Protein AF-A0A0N0RU29-F1 (afdb_monomer_lite)

pLDDT: mean 89.54, std 8.68, range [54.03, 97.94]

Foldseek 3Di:
DVVVVLVVLLVVLPDDDPPFPCPVVLVVLVVVLVVDDDDCVVPVPVNDDDGDDTPSPVSNVVSVVVVVVVVVCVVVVVVVVVVVVVVVVVVVVVVD

Radius of gyration: 24.61 Å; chains: 1; bounding box: 63×25×65 Å

Structure (mmCIF, N/CA/C/O backbone):
data_AF-A0A0N0RU29-F1
#
_entry.id   AF-A0A0N0RU29-F1
#
loop_
_atom_site.group_PDB
_atom_site.id
_atom_site.type_symbol
_atom_site.label_atom_id
_atom_site.label_alt_id
_atom_site.label_comp_id
_atom_site.label_asym_id
_atom_site.label_entity_id
_atom_site.label_seq_id
_atom_site.pdbx_PDB_ins_code
_atom_site.Cartn_x
_atom_site.Cartn_y
_atom_site.Cartn_z
_atom_site.occupancy
_atom_site.B_iso_or_equiv
_atom_site.auth_seq_id
_atom_site.auth_comp_id
_atom_site.auth_asym_id
_atom_site.auth_atom_id
_atom_site.pdbx_PDB_model_num
ATOM 1 N N . MET A 1 1 ? -21.215 -5.460 3.083 1.00 78.31 1 MET A N 1
ATOM 2 C CA . MET A 1 1 ? -21.096 -4.314 2.154 1.00 78.31 1 MET A CA 1
ATOM 3 C C . MET A 1 1 ? -19.670 -3.751 2.054 1.00 78.31 1 MET A C 1
ATOM 5 O O . MET A 1 1 ? -19.030 -4.038 1.058 1.00 78.31 1 MET A O 1
ATOM 9 N N . ARG A 1 2 ? -19.104 -3.002 3.028 1.00 90.31 2 ARG A N 1
ATOM 10 C CA . ARG A 1 2 ? -17.727 -2.441 2.882 1.00 90.31 2 ARG A CA 1
ATOM 11 C C . ARG A 1 2 ? -16.619 -3.503 2.931 1.00 90.31 2 ARG A C 1
ATOM 13 O O . ARG A 1 2 ? -15.765 -3.533 2.054 1.00 90.31 2 ARG A O 1
ATOM 20 N N . THR A 1 3 ? -16.651 -4.392 3.921 1.00 92.69 3 THR A N 1
ATOM 21 C CA . THR A 1 3 ? -15.625 -5.433 4.111 1.00 92.69 3 THR A CA 1
ATOM 22 C C . THR A 1 3 ? -15.530 -6.387 2.913 1.00 92.69 3 THR A C 1
ATOM 24 O O . THR A 1 3 ? -14.439 -6.787 2.524 1.00 92.69 3 THR A O 1
ATOM 27 N N . GLU A 1 4 ? -16.658 -6.709 2.272 1.00 94.88 4 GLU A N 1
ATOM 28 C CA . GLU A 1 4 ? -16.693 -7.538 1.056 1.00 94.88 4 GLU A CA 1
ATOM 29 C C . GLU A 1 4 ? -15.973 -6.863 -0.113 1.00 94.88 4 GLU A C 1
ATOM 31 O O . GLU A 1 4 ? -15.180 -7.510 -0.791 1.00 94.88 4 GLU A O 1
ATOM 36 N N . VAL A 1 5 ? -16.176 -5.554 -0.302 1.00 95.56 5 VAL A N 1
ATOM 37 C CA . VAL A 1 5 ? -15.465 -4.773 -1.324 1.00 95.56 5 VAL A CA 1
ATOM 38 C C . VAL A 1 5 ? -13.962 -4.752 -1.040 1.00 95.56 5 VAL A C 1
ATOM 40 O O . VAL A 1 5 ? -13.173 -5.003 -1.944 1.00 95.56 5 VAL A O 1
ATOM 43 N N . LEU A 1 6 ? -13.543 -4.537 0.213 1.00 95.12 6 LEU A N 1
ATOM 44 C CA . LEU A 1 6 ? -12.119 -4.562 0.585 1.00 95.12 6 LEU A CA 1
ATOM 45 C C . LEU A 1 6 ? -11.479 -5.951 0.437 1.00 95.12 6 LEU A C 1
ATOM 47 O O . LEU A 1 6 ? -10.269 -6.068 0.217 1.00 95.12 6 LEU A O 1
ATOM 51 N N . ASN A 1 7 ? -12.270 -7.014 0.562 1.00 95.00 7 ASN A N 1
ATOM 52 C CA . ASN A 1 7 ? -11.820 -8.375 0.296 1.00 95.00 7 ASN A CA 1
ATOM 53 C C . ASN A 1 7 ? -11.674 -8.626 -1.202 1.00 95.00 7 ASN A C 1
ATOM 55 O O . ASN A 1 7 ? -10.612 -9.074 -1.627 1.00 95.00 7 ASN A O 1
ATOM 59 N N . TYR A 1 8 ? -12.682 -8.270 -1.997 1.00 95.88 8 TYR A N 1
ATOM 60 C CA . TYR A 1 8 ? -12.631 -8.382 -3.451 1.00 95.88 8 TYR A CA 1
ATOM 61 C C . TYR A 1 8 ? -11.457 -7.589 -4.040 1.00 95.88 8 TYR A C 1
ATOM 63 O O . TYR A 1 8 ? -10.603 -8.155 -4.718 1.00 95.88 8 TYR A O 1
ATOM 71 N N . CYS A 1 9 ? -11.350 -6.302 -3.707 1.00 96.00 9 CYS A N 1
ATOM 72 C CA . CYS A 1 9 ? -10.254 -5.452 -4.164 1.00 96.00 9 CYS A CA 1
ATOM 73 C C . CYS A 1 9 ? -8.889 -5.957 -3.673 1.00 96.00 9 CYS A C 1
ATOM 75 O O . CYS A 1 9 ? -7.904 -5.839 -4.394 1.00 96.00 9 CYS A O 1
ATOM 77 N N . GLY A 1 10 ? -8.823 -6.563 -2.481 1.00 95.81 10 GLY A N 1
ATOM 78 C CA . GLY A 1 10 ? -7.609 -7.206 -1.976 1.00 95.81 10 GLY A CA 1
ATOM 79 C C . GLY A 1 10 ? -7.161 -8.398 -2.825 1.00 95.81 10 GLY A C 1
ATOM 80 O O . GLY A 1 10 ? -5.973 -8.528 -3.098 1.00 95.81 10 GLY A O 1
ATOM 81 N N . LEU A 1 11 ? -8.100 -9.231 -3.283 1.00 95.62 11 LEU A N 1
ATOM 82 C CA . LEU A 1 11 ? -7.804 -10.341 -4.194 1.00 95.62 11 LEU A CA 1
ATOM 83 C C . LEU A 1 11 ? -7.328 -9.821 -5.555 1.00 95.62 11 LEU A C 1
ATOM 85 O O . LEU A 1 11 ? -6.285 -10.250 -6.045 1.00 95.62 11 LEU A O 1
ATOM 89 N N . VAL A 1 12 ? -8.037 -8.840 -6.123 1.00 95.75 12 VAL A N 1
ATOM 90 C CA . VAL A 1 12 ? -7.667 -8.215 -7.405 1.00 95.75 12 VAL A CA 1
ATOM 91 C C . VAL A 1 12 ? -6.268 -7.602 -7.338 1.00 95.75 12 VAL A C 1
ATOM 93 O O . VAL A 1 12 ? -5.475 -7.786 -8.254 1.00 95.75 12 VAL A O 1
ATOM 96 N N . ALA A 1 13 ? -5.923 -6.944 -6.231 1.00 95.38 13 ALA A N 1
ATOM 97 C CA . ALA A 1 13 ? -4.612 -6.328 -6.037 1.00 95.38 13 ALA A CA 1
ATOM 98 C C . ALA A 1 13 ? -3.435 -7.324 -6.054 1.00 95.38 13 ALA A C 1
ATOM 100 O O . ALA A 1 13 ? -2.295 -6.918 -6.265 1.00 95.38 13 ALA A O 1
ATOM 101 N N . THR A 1 14 ? -3.692 -8.616 -5.824 1.00 93.75 14 THR A N 1
ATOM 102 C CA . THR A 1 14 ? -2.667 -9.673 -5.895 1.00 93.75 14 THR A CA 1
ATOM 103 C C . THR A 1 14 ? -2.553 -10.340 -7.266 1.00 93.75 14 THR A C 1
ATOM 105 O O . THR A 1 14 ? -1.619 -11.108 -7.490 1.00 93.75 14 THR A O 1
ATOM 108 N N . SER A 1 15 ? -3.472 -10.045 -8.188 1.00 93.06 15 SER A N 1
ATOM 109 C CA . SER A 1 15 ? -3.441 -10.561 -9.556 1.00 93.06 15 SER A CA 1
ATOM 110 C C . SER A 1 15 ? -2.569 -9.673 -10.452 1.00 93.06 15 SER A C 1
ATOM 112 O O . SER A 1 15 ? -2.586 -8.452 -10.288 1.00 93.06 15 SER A O 1
ATOM 114 N N . PRO A 1 16 ? -1.829 -10.233 -11.426 1.00 88.44 16 PRO A N 1
ATOM 115 C CA . PRO A 1 16 ? -1.242 -9.433 -12.498 1.00 88.44 16 PRO A CA 1
ATOM 116 C C . PRO A 1 16 ? -2.346 -8.739 -13.315 1.00 88.44 16 PRO A C 1
ATOM 118 O O . PRO A 1 16 ? -3.402 -9.331 -13.548 1.00 88.44 16 PRO A O 1
ATOM 121 N N . ASP A 1 17 ? -2.092 -7.497 -13.737 1.00 92.31 17 ASP A N 1
ATOM 122 C CA . ASP A 1 17 ? -2.968 -6.707 -14.615 1.00 92.31 17 ASP A CA 1
ATOM 123 C C . ASP A 1 17 ? -2.400 -6.742 -16.046 1.00 92.31 17 ASP A C 1
ATOM 125 O O . ASP A 1 17 ? -1.407 -6.059 -16.313 1.00 92.31 17 ASP A O 1
ATOM 129 N N . PRO A 1 18 ? -2.947 -7.580 -16.947 1.00 91.25 18 PRO A N 1
ATOM 130 C CA . PRO A 1 18 ? -2.446 -7.700 -18.316 1.00 91.25 18 PRO A CA 1
ATOM 131 C C . PRO A 1 18 ? -2.739 -6.458 -19.167 1.00 91.25 18 PRO A C 1
ATOM 133 O O . PRO A 1 18 ? -2.036 -6.222 -20.147 1.00 91.25 18 PRO A O 1
ATOM 136 N N . ASP A 1 19 ? -3.737 -5.661 -18.779 1.00 92.69 19 ASP A N 1
ATOM 137 C CA . ASP A 1 19 ? -4.213 -4.496 -19.524 1.00 92.69 19 ASP A CA 1
ATOM 138 C C . ASP A 1 19 ? -3.671 -3.182 -18.936 1.00 92.69 19 ASP A C 1
ATOM 140 O O . ASP A 1 19 ? -4.199 -2.104 -19.219 1.00 92.69 19 ASP A O 1
ATOM 144 N N . ASP A 1 20 ? -2.625 -3.247 -18.103 1.00 92.56 20 ASP A N 1
ATOM 145 C CA . ASP A 1 20 ? -1.997 -2.067 -17.509 1.00 92.56 20 ASP A CA 1
ATOM 146 C C . ASP A 1 20 ? -1.331 -1.206 -18.604 1.00 92.56 20 ASP A C 1
ATOM 148 O O . ASP A 1 20 ? -0.277 -1.582 -19.134 1.00 92.56 20 ASP A O 1
ATOM 152 N N . PRO A 1 21 ? -1.885 -0.019 -18.93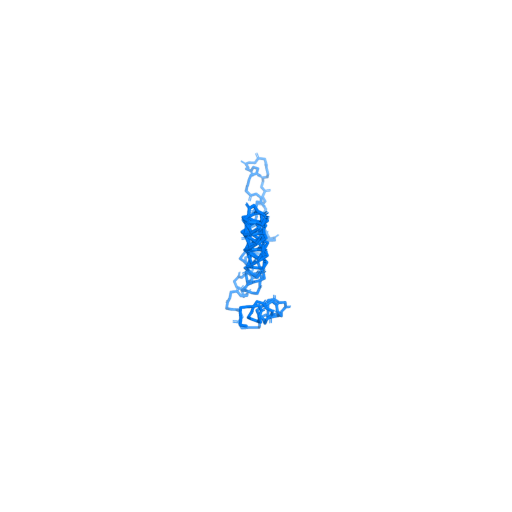2 1.00 92.31 21 PRO A N 1
ATOM 153 C CA . PRO A 1 21 ? -1.363 0.817 -20.010 1.00 92.31 21 PRO A CA 1
ATOM 154 C C . PRO A 1 21 ? 0.033 1.368 -19.695 1.00 92.31 21 PRO A C 1
ATOM 156 O O . PRO A 1 21 ? 0.780 1.739 -20.601 1.00 92.31 21 PRO A O 1
ATOM 159 N N . GLU A 1 22 ? 0.406 1.421 -18.416 1.00 92.69 22 GLU A N 1
ATOM 160 C CA . GLU A 1 22 ? 1.699 1.932 -17.976 1.00 92.69 22 GLU A CA 1
ATOM 161 C C . GLU A 1 22 ? 2.774 0.845 -17.908 1.00 92.69 22 GLU A C 1
ATOM 163 O O . GLU A 1 22 ? 3.942 1.169 -17.682 1.00 92.69 22 GLU A O 1
ATOM 168 N N . ALA A 1 23 ? 2.432 -0.427 -18.152 1.00 92.25 23 ALA A N 1
ATOM 169 C CA . ALA A 1 23 ? 3.376 -1.539 -18.068 1.00 92.25 23 ALA A CA 1
ATOM 170 C C . ALA A 1 23 ? 4.604 -1.332 -18.967 1.00 92.25 23 ALA A C 1
ATOM 172 O O . ALA A 1 23 ? 5.738 -1.427 -18.497 1.00 92.25 23 ALA A O 1
ATOM 173 N N . ALA A 1 24 ? 4.389 -0.971 -20.235 1.00 92.69 24 ALA A N 1
ATOM 174 C CA . ALA A 1 24 ? 5.478 -0.736 -21.182 1.00 92.69 24 ALA A CA 1
ATOM 175 C C . ALA A 1 24 ? 6.358 0.456 -20.771 1.00 92.69 24 ALA A C 1
ATOM 177 O O . ALA A 1 24 ? 7.584 0.382 -20.834 1.00 92.69 24 ALA A O 1
ATOM 178 N N . VAL A 1 25 ? 5.744 1.552 -20.314 1.00 93.88 25 VAL A N 1
ATOM 179 C CA . VAL A 1 25 ? 6.483 2.752 -19.895 1.00 93.88 25 VAL A CA 1
ATOM 180 C C . VAL A 1 25 ? 7.329 2.462 -18.659 1.00 93.88 25 VAL A C 1
ATOM 182 O O . VAL A 1 25 ? 8.496 2.840 -18.613 1.00 93.88 25 VAL A O 1
ATOM 185 N N . ARG A 1 26 ? 6.772 1.732 -17.693 1.00 93.38 26 ARG A N 1
ATOM 186 C CA . ARG A 1 26 ? 7.462 1.313 -16.473 1.00 93.38 26 ARG A CA 1
ATOM 187 C C . ARG A 1 26 ? 8.670 0.427 -16.768 1.00 93.38 26 ARG A C 1
ATOM 189 O O . ARG A 1 26 ? 9.716 0.607 -16.152 1.00 93.38 26 ARG A O 1
ATOM 196 N N . GLU A 1 27 ? 8.556 -0.512 -17.706 1.00 92.12 27 GLU A N 1
ATOM 197 C CA . GLU A 1 27 ? 9.697 -1.342 -18.116 1.00 92.12 27 GLU A CA 1
ATOM 198 C C . GLU A 1 27 ? 10.796 -0.515 -18.798 1.00 92.12 27 GLU A C 1
ATOM 200 O O . GLU A 1 27 ? 11.973 -0.681 -18.478 1.00 92.12 27 GLU A O 1
ATOM 205 N N . LEU A 1 28 ? 10.429 0.452 -19.646 1.00 93.62 28 LEU A N 1
ATOM 206 C CA . LEU A 1 28 ? 11.395 1.383 -20.242 1.00 93.62 28 LEU A CA 1
ATOM 207 C C . LEU A 1 28 ? 12.087 2.265 -19.191 1.00 93.62 28 LEU A C 1
ATOM 209 O O . LEU A 1 28 ? 13.282 2.533 -19.303 1.00 93.62 28 LEU A O 1
ATOM 213 N N . GLU A 1 29 ? 11.362 2.731 -18.173 1.00 93.38 29 GLU A N 1
ATOM 214 C CA . GLU A 1 29 ? 11.938 3.488 -17.056 1.00 93.38 29 GLU A CA 1
ATOM 215 C C . GLU A 1 29 ? 12.939 2.635 -16.266 1.00 93.38 29 GLU A C 1
ATOM 217 O O . GLU A 1 29 ? 14.055 3.090 -16.014 1.00 93.38 29 GLU A O 1
ATOM 222 N N . LYS A 1 30 ? 12.586 1.382 -15.942 1.00 91.56 30 LYS A N 1
ATOM 223 C CA . LYS A 1 30 ? 13.490 0.430 -15.273 1.00 91.56 30 LYS A CA 1
ATOM 224 C C . LYS A 1 30 ? 14.739 0.139 -16.101 1.00 91.56 30 LYS A C 1
ATOM 226 O O . LYS A 1 30 ? 15.829 0.016 -15.552 1.00 91.56 30 LYS A O 1
ATOM 231 N N . GLU A 1 31 ? 14.594 0.006 -17.416 1.00 93.00 31 GLU A N 1
ATOM 232 C CA . GLU A 1 31 ? 15.722 -0.226 -18.315 1.00 93.00 31 GLU A CA 1
ATOM 233 C C . GLU A 1 31 ? 16.649 0.989 -18.411 1.00 93.00 31 GLU A C 1
ATOM 235 O O . GLU A 1 31 ? 17.871 0.838 -18.358 1.00 93.00 31 GLU A O 1
ATOM 240 N N . LYS A 1 32 ? 16.085 2.197 -18.497 1.00 90.94 32 LYS A N 1
ATOM 241 C CA . LYS A 1 32 ? 16.866 3.439 -18.467 1.00 90.94 32 LYS A CA 1
ATOM 242 C C . LYS A 1 32 ? 17.638 3.590 -17.165 1.00 90.94 32 LYS A C 1
ATOM 244 O O . LYS A 1 32 ? 18.809 3.955 -17.213 1.00 90.94 32 LYS A O 1
ATOM 249 N N . ASP A 1 33 ? 17.005 3.299 -16.032 1.00 88.62 33 ASP A N 1
ATOM 250 C CA . ASP A 1 33 ? 17.668 3.372 -14.733 1.00 88.62 33 ASP A CA 1
ATOM 251 C C . ASP A 1 33 ? 18.752 2.300 -14.571 1.00 88.62 33 ASP A C 1
ATOM 253 O O . ASP A 1 33 ? 19.851 2.603 -14.124 1.00 88.62 33 ASP A O 1
ATOM 257 N N . ARG A 1 34 ? 18.522 1.074 -15.058 1.00 87.81 34 ARG A N 1
ATOM 258 C CA . ARG A 1 34 ? 19.549 0.017 -15.085 1.00 87.81 34 ARG A CA 1
ATOM 259 C C . ARG A 1 34 ? 20.816 0.436 -15.839 1.00 87.81 34 ARG A C 1
ATOM 261 O O . ARG A 1 34 ? 21.909 0.015 -15.473 1.00 87.81 34 ARG A O 1
ATOM 268 N N . ASN A 1 35 ? 20.673 1.248 -16.885 1.00 88.12 35 ASN A N 1
ATOM 269 C CA . ASN A 1 35 ? 21.792 1.751 -17.687 1.00 88.12 35 ASN A CA 1
ATOM 270 C C . ASN A 1 35 ? 22.364 3.079 -17.159 1.00 88.12 35 ASN A C 1
ATOM 272 O O . ASN A 1 35 ? 23.296 3.633 -17.748 1.00 88.12 35 ASN A O 1
ATOM 276 N N . ARG A 1 36 ? 21.796 3.627 -16.082 1.00 84.44 36 ARG A N 1
ATOM 277 C CA . ARG A 1 36 ? 22.178 4.918 -15.526 1.00 84.44 36 ARG A CA 1
ATOM 278 C C . ARG A 1 36 ? 23.449 4.780 -14.695 1.00 84.44 36 ARG A C 1
ATOM 280 O O . ARG A 1 36 ? 23.517 3.992 -1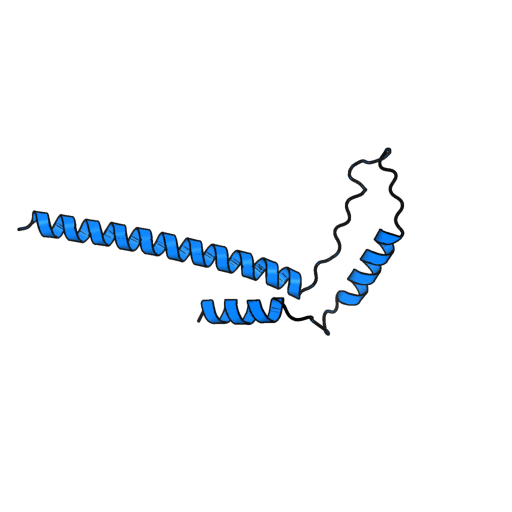3.760 1.00 84.44 36 ARG A O 1
ATOM 287 N N . ILE A 1 37 ? 24.442 5.609 -15.002 1.00 82.50 37 ILE A N 1
ATOM 288 C CA . ILE A 1 37 ? 25.661 5.738 -14.200 1.00 82.50 37 ILE A CA 1
ATOM 289 C C . ILE A 1 37 ? 25.500 6.972 -13.317 1.00 82.50 37 ILE A C 1
ATOM 291 O O . ILE A 1 37 ? 25.273 8.073 -13.820 1.00 82.50 37 ILE A O 1
ATOM 295 N N . VAL A 1 38 ? 25.586 6.777 -12.004 1.00 81.94 38 VAL A N 1
ATOM 296 C CA . VAL A 1 38 ? 25.467 7.845 -11.009 1.00 81.94 38 VAL A CA 1
ATOM 297 C C . VAL A 1 38 ? 26.827 8.065 -10.362 1.00 81.94 38 VAL A C 1
ATOM 299 O O . VAL A 1 38 ? 27.407 7.137 -9.807 1.00 81.94 38 VAL A O 1
ATOM 302 N N . ASP A 1 39 ? 27.334 9.295 -10.432 1.00 81.81 39 ASP A N 1
ATOM 303 C CA . ASP A 1 39 ? 28.513 9.695 -9.668 1.00 81.81 39 ASP A CA 1
ATOM 304 C C . ASP A 1 39 ? 28.081 10.158 -8.271 1.00 81.81 39 ASP A C 1
ATOM 306 O O . ASP A 1 39 ? 27.696 11.311 -8.056 1.00 81.81 39 ASP A O 1
ATOM 310 N N . GLU A 1 40 ? 28.138 9.237 -7.310 1.00 73.44 40 GLU A N 1
ATOM 311 C CA . GLU A 1 40 ? 27.741 9.470 -5.916 1.00 73.44 40 GLU A CA 1
ATOM 312 C C . GLU A 1 40 ? 28.564 10.571 -5.228 1.00 73.44 40 GLU A C 1
ATOM 314 O O . GLU A 1 40 ? 28.117 11.146 -4.233 1.00 73.44 40 GLU A O 1
ATOM 319 N N . ARG A 1 41 ? 29.754 10.904 -5.753 1.00 81.00 41 ARG A N 1
ATOM 320 C CA . ARG A 1 41 ? 30.588 11.987 -5.214 1.00 81.00 41 ARG A CA 1
ATOM 321 C C . ARG A 1 41 ? 30.090 13.370 -5.619 1.00 81.00 41 ARG A C 1
ATOM 323 O O . ARG A 1 41 ? 30.412 14.337 -4.932 1.00 81.00 41 ARG A O 1
ATOM 330 N N . LEU A 1 42 ? 29.357 13.466 -6.728 1.00 78.12 42 LEU A N 1
ATOM 331 C CA . LEU A 1 42 ? 28.864 14.726 -7.278 1.00 78.12 42 LEU A CA 1
ATOM 332 C C . LEU A 1 42 ? 27.471 15.079 -6.729 1.00 78.12 42 LEU A C 1
ATOM 334 O O . LEU A 1 42 ? 27.198 16.253 -6.491 1.00 78.12 42 LEU A O 1
ATOM 338 N N . ASP A 1 43 ? 26.617 14.073 -6.487 1.00 77.50 43 ASP A N 1
ATOM 339 C CA . ASP A 1 43 ? 25.313 14.237 -5.826 1.00 77.50 43 ASP A CA 1
ATOM 340 C C . ASP A 1 43 ? 24.864 12.952 -5.084 1.00 77.50 43 ASP A C 1
ATOM 342 O O . ASP A 1 43 ? 24.361 12.016 -5.721 1.00 77.50 43 ASP A O 1
ATOM 346 N N . PRO A 1 44 ? 24.944 12.924 -3.737 1.00 77.94 44 PRO A N 1
ATOM 347 C CA . PRO A 1 44 ? 24.527 11.791 -2.901 1.00 77.94 44 PRO A CA 1
ATOM 348 C C . PRO A 1 44 ? 23.038 11.416 -2.983 1.00 77.94 44 PRO A C 1
ATOM 350 O O . PRO A 1 44 ? 22.646 10.342 -2.523 1.00 77.94 44 PRO A O 1
ATOM 353 N N . TYR A 1 45 ? 22.179 12.287 -3.521 1.00 75.06 45 TYR A N 1
ATOM 354 C CA . TYR A 1 45 ? 20.737 12.045 -3.624 1.00 75.06 45 TYR A CA 1
ATOM 355 C C . TYR A 1 45 ? 20.287 11.657 -5.030 1.00 75.06 45 TYR A C 1
ATOM 357 O O . TYR A 1 45 ? 19.175 11.147 -5.195 1.00 75.06 45 TYR A O 1
ATOM 365 N N . SER A 1 46 ? 21.159 11.812 -6.025 1.00 76.31 46 SER A N 1
ATOM 366 C CA . SER A 1 46 ? 20.854 11.477 -7.412 1.00 76.31 46 SER A CA 1
ATOM 367 C C . SER A 1 46 ? 20.619 9.978 -7.627 1.00 76.31 46 SER A C 1
ATOM 369 O O . SER A 1 46 ? 19.814 9.620 -8.480 1.00 76.31 46 SER A O 1
ATOM 371 N N . GLY A 1 47 ? 21.208 9.086 -6.824 1.00 76.75 47 GLY A N 1
ATOM 372 C CA . GLY A 1 47 ? 21.060 7.628 -6.973 1.00 76.75 47 GLY A CA 1
ATOM 373 C C . GLY A 1 47 ? 19.655 7.067 -6.729 1.00 76.75 47 GLY A C 1
ATOM 374 O O . GLY A 1 47 ? 19.422 5.881 -6.940 1.00 76.75 47 GLY A O 1
ATOM 375 N N . ARG A 1 48 ? 18.698 7.885 -6.278 1.00 83.94 48 ARG A N 1
ATOM 376 C CA . ARG A 1 48 ? 17.339 7.411 -6.007 1.00 83.94 48 ARG A CA 1
ATOM 377 C C . ARG A 1 48 ? 16.535 7.331 -7.301 1.00 83.94 48 ARG A C 1
ATOM 379 O O . ARG A 1 48 ? 16.324 8.336 -7.977 1.00 83.94 48 ARG A O 1
ATOM 386 N N . PHE A 1 49 ? 16.049 6.136 -7.602 1.00 85.25 49 PHE A N 1
ATOM 387 C CA . PHE A 1 49 ? 15.094 5.884 -8.668 1.00 85.25 49 PHE A CA 1
ATOM 388 C C . PHE A 1 49 ? 13.779 5.395 -8.075 1.00 85.25 49 PHE A C 1
ATOM 390 O O . PHE A 1 49 ? 13.748 4.475 -7.258 1.00 85.25 49 PHE A O 1
ATOM 397 N N . PHE A 1 50 ? 12.693 6.035 -8.491 1.00 86.88 50 PHE A N 1
ATOM 398 C CA . PHE A 1 50 ? 11.339 5.689 -8.087 1.00 86.88 50 PHE A CA 1
ATOM 399 C C . PHE A 1 50 ? 10.566 5.324 -9.354 1.00 86.88 50 PHE A C 1
ATOM 401 O O . PHE A 1 50 ? 10.050 6.224 -10.022 1.00 86.88 50 PHE A O 1
ATOM 408 N N . PRO A 1 51 ? 10.538 4.035 -9.741 1.00 87.81 51 PRO A N 1
ATOM 409 C CA . PRO A 1 51 ? 9.757 3.614 -10.892 1.00 87.81 51 PRO A CA 1
ATOM 410 C C . PRO A 1 51 ? 8.277 3.870 -10.628 1.00 87.81 51 PRO A C 1
ATOM 412 O O . PRO A 1 51 ? 7.822 3.810 -9.482 1.00 87.81 51 PRO A O 1
ATOM 415 N N . ARG A 1 52 ? 7.505 4.086 -11.693 1.00 90.50 52 ARG A N 1
ATOM 416 C CA . ARG A 1 52 ? 6.046 4.104 -11.570 1.00 90.50 52 ARG A CA 1
ATOM 417 C C . ARG A 1 52 ? 5.539 2.782 -11.012 1.00 90.50 52 ARG A C 1
ATOM 419 O O . ARG A 1 52 ? 5.944 1.707 -11.458 1.00 90.50 52 ARG A O 1
ATOM 426 N N . GLU A 1 53 ? 4.626 2.860 -10.056 1.00 91.81 53 GLU A N 1
ATOM 427 C CA . GLU A 1 53 ? 3.982 1.681 -9.486 1.00 91.81 53 GLU A CA 1
ATOM 428 C C . GLU A 1 53 ? 3.014 1.043 -10.492 1.00 91.81 53 GLU A C 1
ATOM 430 O O . GLU A 1 53 ? 2.505 1.695 -11.405 1.00 91.81 53 GLU A O 1
ATOM 435 N N . ALA A 1 54 ? 2.769 -0.260 -10.350 1.00 94.00 54 ALA A N 1
ATOM 436 C CA . ALA A 1 54 ? 1.683 -0.917 -11.075 1.00 94.00 54 ALA A CA 1
ATOM 437 C C . ALA A 1 54 ? 0.324 -0.548 -10.479 1.00 94.00 54 ALA A C 1
ATOM 439 O O . ALA A 1 54 ? 0.206 -0.414 -9.261 1.00 94.00 54 ALA A O 1
ATOM 440 N N . ARG A 1 55 ? -0.733 -0.484 -11.301 1.00 93.94 55 ARG A N 1
ATOM 441 C CA . ARG A 1 55 ? -2.100 -0.218 -10.809 1.00 93.94 55 ARG A CA 1
ATOM 442 C C . ARG A 1 55 ? -2.504 -1.156 -9.670 1.00 93.94 55 ARG A C 1
ATOM 444 O O . ARG A 1 55 ? -3.122 -0.725 -8.699 1.00 93.94 55 ARG A O 1
ATOM 451 N N . THR A 1 56 ? -2.118 -2.427 -9.761 1.00 95.06 56 THR A N 1
ATOM 452 C CA . THR A 1 56 ? -2.370 -3.449 -8.733 1.00 95.06 56 THR A CA 1
ATOM 453 C C . THR A 1 56 ? -1.549 -3.227 -7.465 1.00 95.06 56 THR A C 1
ATOM 455 O O . THR A 1 56 ? -2.060 -3.453 -6.371 1.00 95.06 56 THR A O 1
ATOM 458 N N . GLN A 1 57 ? -0.325 -2.702 -7.577 1.00 94.25 57 GLN A N 1
ATOM 459 C CA . GLN A 1 57 ? 0.496 -2.312 -6.425 1.00 94.25 57 GLN A CA 1
ATOM 460 C C . GLN A 1 57 ? -0.104 -1.108 -5.698 1.00 94.25 57 GLN A C 1
ATOM 462 O O . GLN A 1 57 ? -0.282 -1.158 -4.480 1.00 94.25 57 GLN A O 1
ATOM 467 N N . THR A 1 58 ? -0.501 -0.070 -6.435 1.00 94.88 58 THR A N 1
ATOM 468 C CA . THR A 1 58 ? -1.182 1.097 -5.863 1.00 94.88 58 THR A CA 1
ATOM 469 C C . THR A 1 58 ? -2.503 0.689 -5.207 1.00 94.88 58 THR A C 1
ATOM 471 O O . THR A 1 58 ? -2.803 1.109 -4.088 1.00 94.88 58 THR A O 1
ATOM 474 N N . LEU A 1 59 ? -3.270 -0.207 -5.841 1.00 96.12 59 LEU A N 1
ATOM 475 C CA . LEU A 1 59 ? -4.475 -0.781 -5.242 1.00 96.12 59 LEU A CA 1
ATOM 476 C C . LEU A 1 59 ? -4.155 -1.568 -3.961 1.00 96.12 59 LEU A C 1
ATOM 478 O O . LEU A 1 59 ? -4.862 -1.418 -2.967 1.00 96.12 59 LEU A O 1
ATOM 482 N N . ALA A 1 60 ? -3.088 -2.371 -3.943 1.00 96.44 60 ALA A N 1
ATOM 483 C CA . ALA A 1 60 ? -2.668 -3.117 -2.757 1.00 96.44 60 ALA A CA 1
ATOM 484 C C . ALA A 1 60 ? -2.317 -2.182 -1.591 1.00 96.44 60 ALA A C 1
ATOM 486 O O . ALA A 1 60 ? -2.700 -2.450 -0.447 1.00 96.44 60 ALA A O 1
ATOM 487 N N . LEU A 1 61 ? -1.617 -1.078 -1.872 1.00 96.19 61 LEU A N 1
ATOM 488 C CA . LEU A 1 61 ? -1.293 -0.055 -0.881 1.00 96.19 61 LEU A CA 1
ATOM 489 C C . LEU A 1 61 ? -2.568 0.582 -0.315 1.00 96.19 61 LEU A C 1
ATOM 491 O O . LEU A 1 61 ? -2.734 0.636 0.907 1.00 96.19 61 LEU A O 1
ATOM 495 N N . LEU A 1 62 ? -3.497 0.976 -1.189 1.00 96.56 62 LEU A N 1
ATOM 496 C CA . LEU A 1 62 ? -4.781 1.544 -0.787 1.00 96.56 62 LEU A CA 1
ATOM 497 C C . LEU A 1 62 ? -5.583 0.564 0.082 1.00 96.56 62 LEU A C 1
ATOM 499 O O . LEU A 1 62 ? -6.096 0.939 1.132 1.00 96.56 62 LEU A O 1
ATOM 503 N N . MET A 1 63 ? -5.639 -0.717 -0.290 1.00 96.50 63 MET A N 1
ATOM 504 C CA . MET A 1 63 ? -6.351 -1.735 0.491 1.00 96.50 63 MET A CA 1
ATOM 505 C C . MET A 1 63 ? -5.750 -1.949 1.883 1.00 96.50 63 MET A C 1
ATOM 507 O O . MET A 1 63 ? -6.493 -2.186 2.838 1.00 96.50 63 MET A O 1
ATOM 511 N N . ARG A 1 64 ? -4.424 -1.845 2.036 1.00 95.94 64 ARG A N 1
ATOM 512 C CA . ARG A 1 64 ? -3.774 -1.899 3.357 1.00 95.94 64 ARG A CA 1
ATOM 513 C C . ARG A 1 64 ? -4.183 -0.713 4.228 1.00 95.94 64 ARG A C 1
ATOM 515 O O . ARG A 1 64 ? -4.504 -0.910 5.400 1.00 95.94 64 ARG A O 1
ATOM 522 N N . GLN A 1 65 ? -4.195 0.491 3.659 1.00 97.31 65 GLN A N 1
ATOM 523 C CA . GLN A 1 65 ? -4.617 1.701 4.365 1.00 97.31 65 GLN A CA 1
ATOM 524 C C . GLN A 1 65 ? -6.088 1.613 4.781 1.00 97.31 65 GLN A C 1
ATOM 526 O O . GLN A 1 65 ? -6.406 1.817 5.949 1.00 97.31 65 GLN A O 1
ATOM 531 N N . GLU A 1 66 ? -6.967 1.211 3.866 1.00 96.69 66 GLU A N 1
ATOM 532 C CA . GLU A 1 66 ? -8.402 1.099 4.127 1.00 96.69 66 GLU A CA 1
ATOM 533 C C . GLU A 1 66 ? -8.737 0.079 5.218 1.00 96.69 66 GLU A C 1
ATOM 535 O O . GLU A 1 66 ? -9.558 0.348 6.094 1.00 96.69 66 GLU A O 1
ATOM 540 N N . ARG A 1 67 ? -8.046 -1.068 5.237 1.00 95.69 67 ARG A N 1
ATOM 541 C CA . ARG A 1 67 ? -8.179 -2.045 6.330 1.00 95.69 67 ARG A CA 1
ATOM 542 C C . ARG A 1 67 ? -7.702 -1.480 7.666 1.00 95.69 67 ARG A C 1
ATOM 544 O O . ARG A 1 67 ? -8.325 -1.742 8.691 1.00 95.69 67 ARG A O 1
ATOM 551 N N . SER A 1 68 ? -6.613 -0.709 7.666 1.00 96.94 68 SER A N 1
ATOM 552 C CA . SER A 1 68 ? -6.113 -0.050 8.878 1.00 96.94 68 SER A CA 1
ATOM 553 C C . SER A 1 68 ? -7.141 0.940 9.430 1.00 96.94 68 SER A C 1
ATOM 555 O O . SER A 1 68 ? -7.497 0.876 10.607 1.00 96.94 68 SER A O 1
ATOM 557 N N . VAL A 1 69 ? -7.697 1.790 8.564 1.00 97.00 69 VAL A N 1
ATOM 558 C CA . VAL A 1 69 ? -8.740 2.756 8.929 1.00 97.00 69 VAL A CA 1
ATOM 559 C C . VAL A 1 69 ? -9.994 2.048 9.445 1.00 97.00 69 VAL A C 1
ATOM 561 O O . VAL A 1 69 ? -10.507 2.419 10.499 1.00 97.00 69 VAL A O 1
ATOM 564 N N . GLU A 1 70 ? -10.469 0.999 8.765 1.00 95.50 70 GLU A N 1
ATOM 565 C CA . GLU A 1 70 ? -11.629 0.218 9.216 1.00 95.50 70 GLU A CA 1
ATOM 566 C C . GLU A 1 70 ? -11.400 -0.386 10.609 1.00 95.50 70 GLU A C 1
ATOM 568 O O . GLU A 1 70 ? -12.290 -0.328 11.461 1.00 95.50 70 GLU A O 1
ATOM 573 N N . ASN A 1 71 ? -10.204 -0.917 10.871 1.00 96.06 71 ASN A N 1
ATOM 574 C CA . ASN A 1 71 ? -9.851 -1.468 12.178 1.00 96.06 71 ASN A CA 1
ATOM 575 C C . ASN A 1 71 ? -9.839 -0.396 13.273 1.00 96.06 71 ASN A C 1
ATOM 577 O O . ASN A 1 71 ? -10.403 -0.625 14.343 1.00 96.06 71 ASN A O 1
ATOM 581 N N . ILE A 1 72 ? -9.257 0.778 13.000 1.00 97.75 72 ILE A N 1
ATOM 582 C CA . ILE A 1 72 ? -9.258 1.913 13.934 1.00 97.75 72 ILE A CA 1
ATOM 583 C C . ILE A 1 72 ? -10.696 2.318 14.250 1.00 97.75 72 ILE A C 1
ATOM 585 O O . ILE A 1 72 ? -11.075 2.382 15.418 1.00 97.75 72 ILE A O 1
ATOM 589 N N . ILE A 1 73 ? -11.520 2.542 13.223 1.00 96.75 73 ILE A N 1
ATOM 590 C CA . ILE A 1 73 ? -12.916 2.949 13.405 1.00 96.75 73 ILE A CA 1
ATOM 591 C C . ILE A 1 73 ? -13.670 1.900 14.221 1.00 96.75 73 ILE A C 1
ATOM 593 O O . ILE A 1 73 ? -14.381 2.263 15.155 1.00 96.75 73 ILE A O 1
ATOM 597 N N . ARG A 1 74 ? -13.497 0.606 13.930 1.00 96.06 74 ARG A N 1
ATOM 598 C CA . ARG A 1 74 ? -14.163 -0.472 14.671 1.00 96.06 74 ARG A CA 1
ATOM 599 C C . ARG A 1 74 ? -13.744 -0.498 16.142 1.00 96.06 74 ARG A C 1
ATOM 601 O O . ARG A 1 74 ? -14.626 -0.573 16.994 1.00 96.06 74 ARG A O 1
ATOM 608 N N . SER A 1 75 ? -12.444 -0.385 16.433 1.00 97.69 75 SER A N 1
ATOM 609 C CA . SER A 1 75 ? -11.926 -0.331 17.811 1.00 97.69 75 SER A CA 1
ATOM 610 C C . SER A 1 75 ? -12.524 0.844 18.574 1.00 97.69 75 SER A C 1
ATOM 612 O O . SER A 1 75 ? -13.178 0.651 19.594 1.00 97.69 75 SER A O 1
ATOM 614 N N . ARG A 1 76 ? -12.407 2.056 18.018 1.00 97.94 76 ARG A N 1
ATOM 615 C CA . ARG A 1 76 ? -12.908 3.289 18.641 1.00 97.94 76 ARG A CA 1
ATO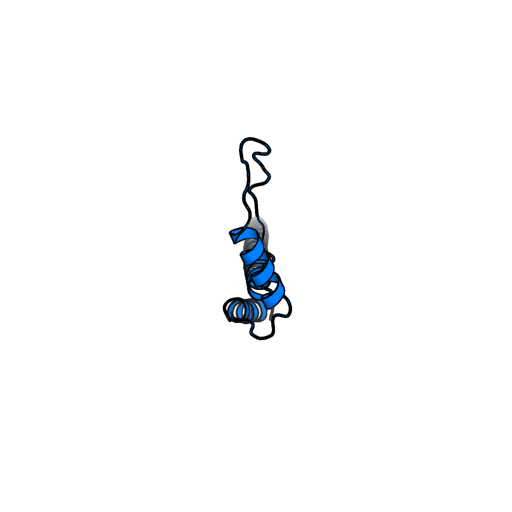M 616 C C . ARG A 1 76 ? -14.419 3.275 18.825 1.00 97.94 76 ARG A C 1
ATOM 618 O O . ARG A 1 76 ? -14.922 3.725 19.848 1.00 97.94 76 ARG A O 1
ATOM 625 N N . THR A 1 77 ? -15.152 2.743 17.850 1.00 97.06 77 THR A N 1
ATOM 626 C CA . THR A 1 77 ? -16.608 2.600 17.963 1.00 97.06 77 THR A CA 1
ATOM 627 C C . THR A 1 77 ? -16.962 1.678 19.122 1.00 97.06 77 THR A C 1
ATOM 629 O O . THR A 1 77 ? -17.849 1.997 19.911 1.00 97.06 77 THR A O 1
ATOM 632 N N . TRP A 1 78 ? -16.262 0.550 19.249 1.00 96.88 78 TRP A N 1
ATOM 633 C CA . TRP A 1 78 ? -16.509 -0.398 20.327 1.00 96.88 78 TRP A CA 1
ATOM 634 C C . TRP A 1 78 ? -16.131 0.163 21.702 1.00 96.88 78 TRP A C 1
ATOM 636 O O . TRP A 1 78 ? -16.915 0.013 22.634 1.00 96.88 78 TRP A O 1
ATOM 646 N N . GLU A 1 79 ? -15.004 0.872 21.809 1.00 97.69 79 GLU A N 1
ATOM 647 C CA . GLU A 1 79 ? -14.597 1.611 23.016 1.00 97.69 79 GLU A CA 1
ATOM 648 C C . GLU A 1 79 ? -15.722 2.549 23.489 1.00 97.69 79 GLU A C 1
ATOM 650 O O . GLU A 1 79 ? -16.208 2.415 24.610 1.00 97.69 79 GLU A O 1
ATOM 655 N N . VAL A 1 80 ? -16.234 3.413 22.606 1.00 97.19 80 VAL A N 1
ATOM 656 C CA . VAL A 1 80 ? -17.308 4.368 22.945 1.00 97.19 80 VAL A CA 1
ATOM 657 C C . VAL A 1 80 ? -18.608 3.663 23.349 1.00 97.19 80 VAL A C 1
ATOM 659 O O . VAL A 1 80 ? -19.310 4.110 24.259 1.00 97.19 80 VAL A O 1
ATOM 662 N N . VAL A 1 81 ? -18.966 2.565 22.676 1.00 96.75 81 VAL A N 1
ATOM 663 C CA . VAL A 1 81 ? -20.155 1.771 2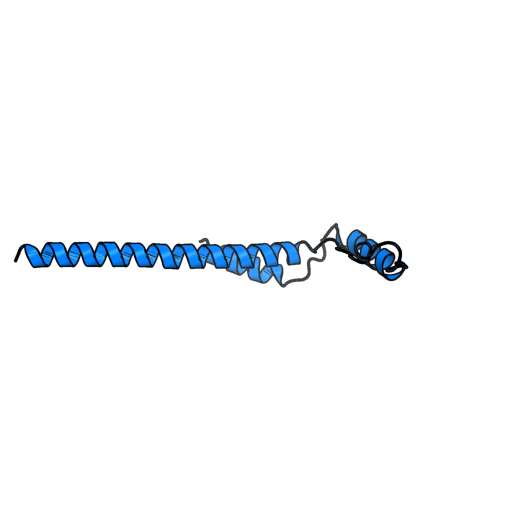3.035 1.00 96.75 81 VAL A CA 1
ATOM 664 C C . VAL A 1 81 ? -19.996 1.155 24.425 1.00 96.75 81 VAL A C 1
ATOM 666 O O . VAL A 1 81 ? -20.952 1.157 25.204 1.00 96.75 81 VAL A O 1
ATOM 669 N N . GLN A 1 82 ? -18.805 0.650 24.756 1.00 96.12 82 GLN A N 1
ATOM 670 C CA . GLN A 1 82 ? -18.520 0.098 26.076 1.00 96.12 82 GLN A CA 1
ATOM 671 C C . GLN A 1 82 ? -18.560 1.168 27.167 1.00 96.12 82 GLN A C 1
ATOM 673 O O . GLN A 1 82 ? -19.207 0.932 28.186 1.00 96.12 82 GLN A O 1
ATOM 678 N N . GLU A 1 83 ? -17.946 2.332 26.943 1.00 95.50 83 GLU A N 1
ATOM 679 C CA . GLU A 1 83 ? -17.974 3.471 27.872 1.00 95.50 83 GLU A CA 1
ATOM 680 C C . GLU A 1 83 ? -19.419 3.877 28.196 1.00 95.50 83 GLU A C 1
ATOM 682 O O . GLU A 1 83 ? -19.853 3.803 29.345 1.00 95.50 83 GLU A O 1
ATOM 687 N N . 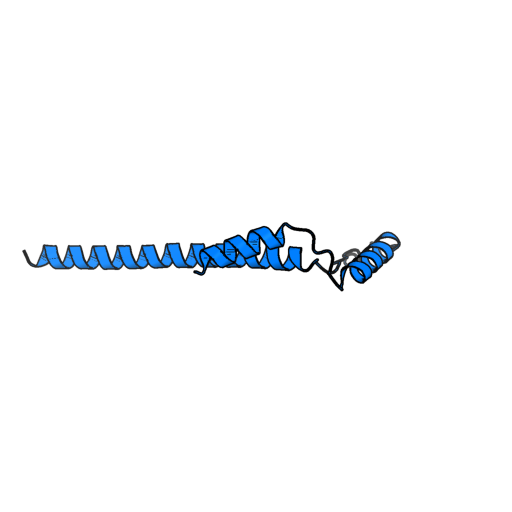ARG A 1 84 ? -20.233 4.156 27.169 1.00 92.94 84 ARG A N 1
ATOM 688 C CA . ARG A 1 84 ? -21.646 4.534 27.364 1.00 92.94 84 ARG A CA 1
ATOM 689 C C . ARG A 1 84 ? -22.477 3.435 28.021 1.00 92.94 84 ARG A C 1
ATOM 691 O O . ARG A 1 84 ? -23.400 3.716 28.784 1.00 92.94 84 ARG A O 1
ATOM 698 N N . GLY A 1 85 ? -22.184 2.173 27.711 1.00 90.31 85 GLY A N 1
ATOM 699 C CA . GLY A 1 85 ? -22.849 1.030 28.330 1.00 90.31 85 GLY A CA 1
ATOM 700 C C . GLY A 1 85 ? -22.515 0.877 29.817 1.00 90.31 85 GLY A C 1
ATOM 701 O O . GLY A 1 85 ? -23.371 0.445 30.590 1.00 90.31 85 GLY A O 1
ATOM 702 N N . GLN A 1 86 ? -21.297 1.228 30.231 1.00 87.44 86 GLN A N 1
ATOM 703 C CA . GLN A 1 86 ? -20.890 1.250 31.638 1.00 87.44 86 GLN A CA 1
ATOM 704 C C . GLN A 1 86 ? -21.545 2.415 32.386 1.00 87.44 86 GLN A C 1
ATOM 706 O O . GLN A 1 86 ? -22.100 2.192 33.463 1.00 87.44 86 GLN A O 1
ATOM 711 N N . ASP A 1 87 ? -21.589 3.604 31.781 1.00 84.69 87 ASP A N 1
ATOM 712 C CA . ASP A 1 87 ? -22.266 4.782 32.341 1.00 84.69 87 ASP A CA 1
ATOM 713 C C . ASP A 1 87 ? -23.768 4.541 32.560 1.00 84.69 87 ASP A C 1
ATOM 715 O O . ASP A 1 87 ? -24.345 4.927 33.577 1.00 84.69 87 ASP A O 1
ATOM 719 N N . ALA A 1 88 ? -24.426 3.842 31.632 1.00 80.81 88 ALA A N 1
ATOM 720 C CA . ALA A 1 88 ? -25.832 3.479 31.786 1.00 80.81 88 ALA A CA 1
ATOM 721 C C . ALA A 1 88 ? -26.062 2.512 32.965 1.00 80.81 88 ALA A C 1
ATOM 723 O O . ALA A 1 88 ? -27.044 2.643 33.699 1.00 80.81 88 ALA A O 1
ATOM 724 N N . LYS A 1 89 ? -25.152 1.549 33.171 1.00 80.19 89 LYS A N 1
ATOM 725 C CA . LYS A 1 89 ? -25.224 0.592 34.289 1.00 80.19 89 LYS A CA 1
ATOM 726 C C . LYS A 1 89 ? -24.968 1.266 35.637 1.00 80.19 89 LYS A C 1
ATOM 728 O O . LYS A 1 89 ? -25.680 0.968 36.595 1.00 80.19 89 LYS A O 1
ATOM 733 N N . SER A 1 90 ? -23.995 2.174 35.714 1.00 79.25 90 SER A N 1
ATOM 734 C CA . SER A 1 90 ? -23.698 2.917 36.943 1.00 79.25 90 SER A CA 1
ATOM 735 C C . SER A 1 90 ? -24.871 3.818 37.348 1.00 79.25 90 SER A C 1
ATOM 737 O O . SER A 1 90 ? -25.271 3.814 38.512 1.00 79.25 90 SER A O 1
ATOM 739 N N . HIS A 1 91 ? -25.515 4.491 36.388 1.00 70.81 91 HIS A N 1
ATOM 740 C CA . HIS A 1 91 ? -26.718 5.288 36.647 1.00 70.81 91 HIS A CA 1
ATOM 741 C C . HIS A 1 91 ? -27.928 4.463 37.101 1.00 70.81 91 HIS A C 1
ATOM 743 O O . HIS A 1 91 ? -28.694 4.926 37.948 1.00 70.81 91 HIS A O 1
ATOM 749 N N . ALA A 1 92 ? -28.121 3.262 36.550 1.00 75.38 92 ALA A N 1
ATOM 750 C CA . ALA A 1 92 ? -29.200 2.369 36.967 1.00 75.38 92 ALA A CA 1
ATOM 751 C C . ALA A 1 92 ? -28.985 1.833 38.393 1.00 75.38 92 ALA A C 1
ATOM 753 O O . ALA A 1 92 ? -29.935 1.763 39.167 1.00 75.38 92 ALA A O 1
ATOM 754 N N . SER A 1 93 ? -27.739 1.519 38.766 1.00 68.56 93 SER A N 1
ATOM 755 C CA . SER A 1 93 ? -27.405 1.038 40.112 1.00 68.56 93 SER A CA 1
ATOM 756 C C . SER A 1 93 ? -27.523 2.111 41.198 1.00 68.56 93 SER A C 1
ATOM 758 O O . SER A 1 93 ? -27.704 1.754 42.352 1.00 68.56 93 SER A O 1
ATOM 760 N N . ALA A 1 94 ? -27.415 3.400 40.857 1.00 69.19 94 ALA A N 1
ATOM 761 C CA . ALA A 1 94 ? -27.561 4.507 41.809 1.00 69.19 94 ALA A CA 1
ATOM 762 C C . ALA A 1 94 ? -29.028 4.881 42.114 1.00 69.19 94 ALA A C 1
ATOM 764 O O . ALA A 1 94 ? -29.280 5.732 42.964 1.00 69.19 94 ALA A O 1
ATOM 765 N N . LYS A 1 95 ? -29.993 4.301 41.386 1.00 64.50 95 LYS A N 1
ATOM 766 C CA . LYS A 1 95 ? -31.436 4.539 41.564 1.00 64.50 95 LYS A CA 1
ATOM 767 C C . LYS A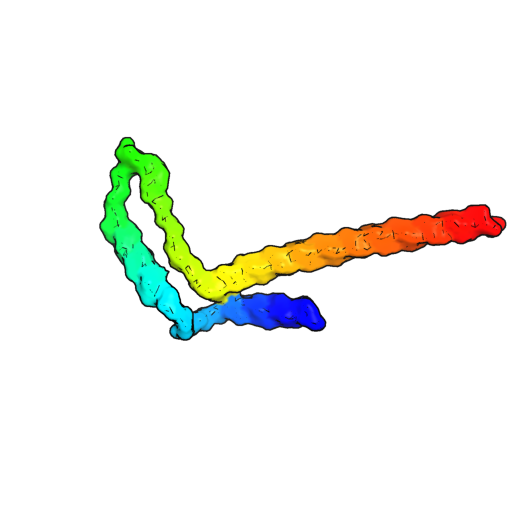 1 95 ? -32.162 3.433 42.342 1.00 64.50 95 LYS A C 1
ATOM 769 O O . LYS A 1 95 ? -33.326 3.644 42.681 1.00 64.50 95 LYS A O 1
ATOM 774 N N . ASN A 1 96 ? -31.499 2.305 42.600 1.00 54.03 96 ASN A N 1
ATOM 775 C CA . ASN A 1 96 ? -31.971 1.219 43.468 1.00 54.03 96 ASN A CA 1
ATOM 776 C C . ASN A 1 96 ? -31.312 1.319 44.843 1.00 54.03 96 ASN A C 1
ATOM 778 O O . ASN A 1 96 ? -31.966 0.888 45.816 1.00 54.03 96 ASN A O 1
#

Sequence (96 aa):
MRTEVLNYCGLVATSPDPDDPEAAVRELEKEKDRNRIVDERLDPYSGRFFPREARTQTLALLMRQERSVENIIRSRTWEVVQERGQDAKSHASAKN

Organism: Escovopsis weberi (NCBI:txid150374)

InterPro domains:
  IPR019171 Intermembrane space protein MIX23 [PF09774] (2-84)

Secondary structure (DSSP, 8-state):
-HHHHHHHHHHHHTS--TT-TTHHHHHHHHHHHHT----TTT-TTTT---PPPPHHHHHHHHHHHHHHHHHHHHHHHHHHHHHHHHHHHHHHHT--